Protein AF-A0A9E1USX1-F1 (afdb_monomer)

Foldseek 3Di:
DDDPPQVLVQWDWPQADPPQWDQDPVGIGGHADAWDLAQVTDRAGGWTWGPFWDAFDKDKDKDFAQAQAFAFWKFKKFAPDSQWIWTFIQGQHPRATWTWTWTGARSRIDTPDTGGDRARIKMWMWGHDPQKIKTWIDHPPDPDIDIDIDHCRRHPRDITTMTMGGHHHYD

Radius of gyration: 15.27 Å; Cα contacts (8 Å, |Δi|>4): 427; chains: 1; bounding box: 41×41×36 Å

Structure (mmCIF, N/CA/C/O backbone):
data_AF-A0A9E1USX1-F1
#
_entry.id   AF-A0A9E1USX1-F1
#
loop_
_atom_site.group_PDB
_atom_site.id
_atom_site.type_symbol
_atom_site.label_atom_id
_atom_site.label_alt_id
_atom_site.label_comp_id
_atom_site.label_asym_id
_atom_site.label_entity_id
_atom_site.label_seq_id
_atom_site.pdbx_PDB_ins_code
_atom_site.Cartn_x
_atom_site.Cartn_y
_atom_site.Cartn_z
_atom_site.occupancy
_atom_site.B_iso_or_equiv
_atom_site.auth_seq_id
_atom_site.auth_comp_id
_atom_site.auth_asym_id
_atom_site.auth_atom_id
_atom_site.pdbx_PDB_model_num
ATOM 1 N N . MET A 1 1 ? -23.697 -26.176 2.881 1.00 51.66 1 MET A N 1
ATOM 2 C CA . MET A 1 1 ? -22.829 -26.133 1.688 1.00 51.66 1 MET A CA 1
ATOM 3 C C . MET A 1 1 ? -23.429 -25.156 0.700 1.00 51.66 1 MET A C 1
ATOM 5 O O . MET A 1 1 ? -24.404 -25.513 0.061 1.00 51.66 1 MET A O 1
ATOM 9 N N . THR A 1 2 ? -22.860 -23.955 0.611 1.00 39.12 2 THR A N 1
ATOM 10 C CA . THR A 1 2 ? -22.987 -23.052 -0.543 1.00 39.12 2 THR A CA 1
ATOM 11 C C . THR A 1 2 ? -21.838 -22.045 -0.479 1.00 39.12 2 THR A C 1
ATOM 13 O O . THR A 1 2 ? -21.878 -21.111 0.311 1.00 39.12 2 THR A O 1
ATOM 16 N N . SER A 1 3 ? -20.845 -22.292 -1.339 1.00 42.38 3 SER A N 1
ATOM 17 C CA . SER A 1 3 ? -19.979 -21.312 -1.999 1.00 42.38 3 SER A CA 1
ATOM 18 C C . SER A 1 3 ? -18.966 -20.526 -1.153 1.00 42.38 3 SER A C 1
ATOM 20 O O . SER A 1 3 ? -19.143 -19.335 -0.913 1.00 42.38 3 SER A O 1
ATOM 22 N N . GLU A 1 4 ? -17.837 -21.163 -0.826 1.00 47.09 4 GLU A N 1
ATOM 23 C CA . GLU A 1 4 ? -16.580 -20.457 -0.548 1.00 47.09 4 GLU A CA 1
ATOM 24 C C . GLU A 1 4 ? -16.107 -1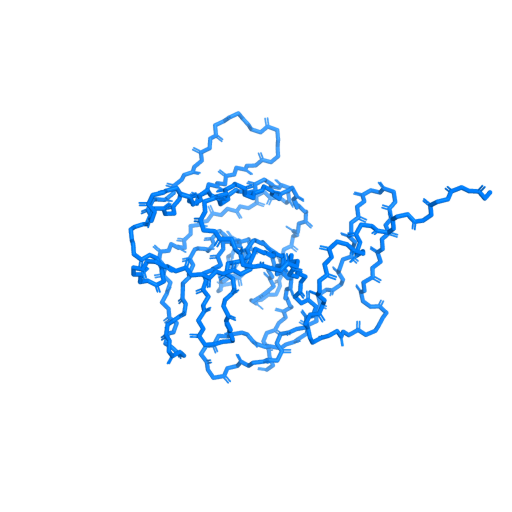9.730 -1.817 1.00 47.09 4 GLU A C 1
ATOM 26 O O . GLU A 1 4 ? -15.335 -20.255 -2.614 1.00 47.09 4 GLU A O 1
ATOM 31 N N . TYR A 1 5 ? -16.581 -18.505 -2.024 1.00 50.25 5 TYR A N 1
ATOM 32 C CA . TYR A 1 5 ? -15.742 -17.506 -2.673 1.00 50.25 5 TYR A CA 1
ATOM 33 C C . TYR A 1 5 ? -14.918 -16.878 -1.558 1.00 50.25 5 TYR A C 1
ATOM 35 O O . TYR A 1 5 ? -15.328 -15.893 -0.946 1.00 50.25 5 TYR A O 1
ATOM 43 N N . THR A 1 6 ? -13.790 -17.503 -1.227 1.00 76.12 6 THR A N 1
ATOM 44 C CA . THR A 1 6 ? -12.799 -16.883 -0.348 1.00 76.12 6 THR A CA 1
ATOM 45 C C . THR A 1 6 ? -12.405 -15.555 -0.993 1.00 76.12 6 THR A C 1
ATOM 47 O O . THR A 1 6 ? -12.032 -15.537 -2.164 1.00 76.12 6 THR A O 1
ATOM 50 N N . ARG A 1 7 ? -12.456 -14.436 -0.265 1.00 87.19 7 ARG A N 1
ATOM 51 C CA . ARG A 1 7 ? -12.014 -13.114 -0.752 1.00 87.19 7 ARG A CA 1
ATOM 52 C C . ARG A 1 7 ? -10.588 -13.175 -1.304 1.00 87.19 7 ARG A C 1
ATOM 54 O O . ARG A 1 7 ? -10.249 -12.454 -2.235 1.00 87.19 7 ARG A O 1
ATOM 61 N N . LEU A 1 8 ? -9.779 -14.081 -0.754 1.00 87.38 8 LEU A N 1
ATOM 62 C CA . LEU A 1 8 ? -8.423 -14.392 -1.205 1.00 87.38 8 LEU A CA 1
ATOM 63 C C . LEU A 1 8 ? -8.355 -14.926 -2.643 1.00 87.38 8 LEU A C 1
ATOM 65 O O . LEU A 1 8 ? -7.347 -14.709 -3.299 1.00 87.38 8 LEU A O 1
ATOM 69 N N . ALA A 1 9 ? -9.414 -15.548 -3.170 1.00 88.25 9 ALA A N 1
ATOM 70 C CA . ALA A 1 9 ? -9.457 -16.031 -4.552 1.00 88.25 9 ALA A CA 1
ATOM 71 C C . ALA A 1 9 ? -9.412 -14.893 -5.591 1.00 88.25 9 ALA A C 1
ATOM 73 O O . ALA A 1 9 ? -9.183 -15.146 -6.771 1.00 88.25 9 ALA A O 1
ATOM 74 N N . HIS A 1 10 ? -9.617 -13.642 -5.164 1.00 89.44 10 HIS A N 1
ATOM 75 C CA . HIS A 1 10 ? -9.460 -12.455 -6.005 1.00 89.44 10 HIS A CA 1
ATOM 76 C C . HIS A 1 10 ? -8.031 -11.901 -6.023 1.00 89.44 10 HIS A C 1
ATOM 78 O O . HIS A 1 10 ? -7.807 -10.864 -6.647 1.00 89.44 10 HIS A O 1
ATOM 84 N N . PHE A 1 11 ? -7.082 -12.550 -5.344 1.00 93.12 11 PHE A N 1
ATOM 85 C CA . PHE A 1 11 ? -5.703 -12.090 -5.245 1.00 93.12 11 PHE A CA 1
ATOM 86 C C . PHE A 1 11 ? -4.703 -13.167 -5.672 1.00 93.12 11 PHE A C 1
ATOM 88 O O . PHE A 1 11 ? -4.836 -14.343 -5.346 1.00 93.12 11 PHE A O 1
ATOM 95 N N . GLU A 1 12 ? -3.646 -12.731 -6.347 1.00 94.50 12 GLU A N 1
ATOM 96 C CA . GLU A 1 12 ? -2.377 -13.442 -6.427 1.00 94.50 12 GLU A CA 1
ATOM 97 C C . GLU A 1 12 ? -1.552 -13.091 -5.186 1.00 94.50 12 GLU A C 1
ATOM 99 O O . GLU A 1 12 ? -1.312 -11.913 -4.907 1.00 94.50 12 GLU A O 1
ATOM 104 N N . ILE A 1 13 ? -1.114 -14.099 -4.430 1.00 93.44 13 ILE A N 1
ATOM 105 C CA . ILE A 1 13 ? -0.322 -13.889 -3.213 1.00 93.44 13 ILE A CA 1
ATOM 106 C C . ILE A 1 13 ? 1.157 -14.058 -3.552 1.00 93.44 13 ILE A C 1
ATOM 108 O O . ILE A 1 13 ? 1.611 -15.145 -3.909 1.00 93.44 13 ILE A O 1
ATOM 112 N N . LEU A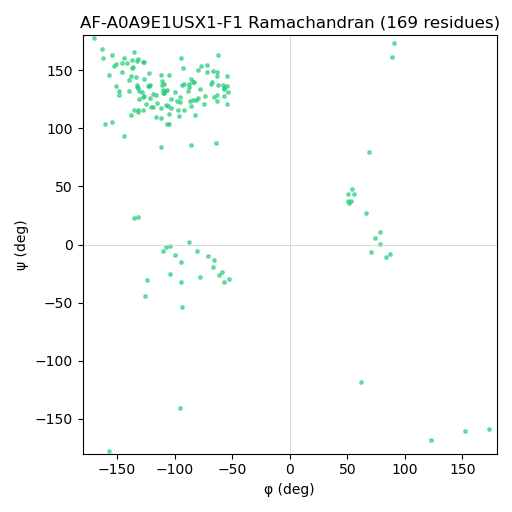 1 14 ? 1.927 -12.980 -3.425 1.00 92.44 14 LEU A N 1
ATOM 113 C CA . LEU A 1 14 ? 3.373 -13.008 -3.606 1.00 92.44 14 LEU A CA 1
ATOM 114 C C . LEU A 1 14 ? 4.075 -13.250 -2.264 1.00 92.44 14 LEU A C 1
ATOM 116 O O . LEU A 1 14 ? 3.723 -12.649 -1.246 1.00 92.44 14 LEU A O 1
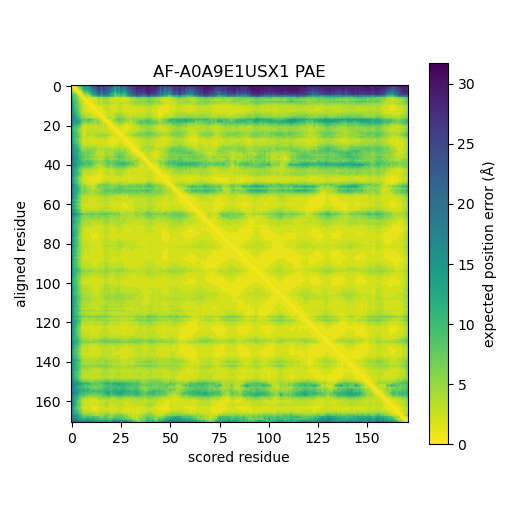ATOM 120 N N . ASN A 1 15 ? 5.105 -14.104 -2.288 1.00 90.31 15 ASN A N 1
ATOM 121 C CA . ASN A 1 15 ? 5.904 -14.487 -1.121 1.00 90.31 15 ASN A CA 1
ATOM 122 C C . ASN A 1 15 ? 5.045 -15.012 0.042 1.00 90.31 15 ASN A C 1
ATOM 124 O O . ASN A 1 15 ? 5.200 -14.570 1.181 1.00 90.31 15 ASN A O 1
ATOM 128 N N . GLU A 1 16 ? 4.118 -15.924 -0.244 1.00 89.12 16 GLU A N 1
ATOM 129 C CA . GLU A 1 16 ? 3.208 -16.460 0.767 1.00 89.12 16 GLU A CA 1
ATOM 130 C C . GLU A 1 16 ? 3.961 -17.095 1.950 1.00 89.12 16 GLU A C 1
ATOM 132 O O . GLU A 1 16 ? 4.915 -17.859 1.781 1.00 89.12 16 GLU A O 1
ATOM 137 N N . SER A 1 17 ? 3.509 -16.773 3.162 1.00 87.06 17 SER A N 1
ATOM 138 C CA . SER A 1 17 ? 3.894 -17.439 4.402 1.00 87.06 17 SER A CA 1
ATOM 139 C C . SER A 1 17 ? 2.685 -18.189 4.954 1.00 87.06 17 SER A C 1
ATOM 141 O O . SER A 1 17 ? 1.727 -17.585 5.441 1.00 87.06 17 SER A O 1
ATOM 143 N N . SER A 1 18 ? 2.727 -19.518 4.875 1.00 79.19 18 SER A N 1
ATOM 144 C CA . SER A 1 18 ? 1.616 -20.392 5.262 1.00 79.19 18 SER A CA 1
ATOM 145 C C . SER A 1 18 ? 1.192 -20.191 6.721 1.00 79.19 18 SER A C 1
ATOM 147 O O . SER A 1 18 ? 2.042 -20.136 7.608 1.00 79.19 18 SER A O 1
ATOM 149 N N . GLY A 1 19 ? -0.119 -20.157 6.979 1.00 78.81 19 GLY A N 1
ATOM 150 C CA . GLY A 1 19 ? -0.695 -20.041 8.330 1.00 78.81 19 GLY A CA 1
ATOM 151 C C . GLY A 1 19 ? -0.880 -18.605 8.838 1.00 78.81 19 GLY A C 1
ATOM 152 O O . GLY A 1 19 ? -1.542 -18.396 9.855 1.00 78.81 19 GLY A O 1
ATOM 153 N N . GLU A 1 20 ? -0.364 -17.616 8.107 1.00 85.19 20 GLU A N 1
ATOM 154 C CA . GLU A 1 20 ? -0.417 -16.197 8.482 1.00 85.19 20 GLU A CA 1
ATOM 155 C C . GLU A 1 20 ? -1.615 -15.457 7.855 1.00 85.19 20 GLU A C 1
ATOM 157 O O . GLU A 1 20 ? -1.967 -14.365 8.305 1.00 85.19 20 GLU A O 1
ATOM 162 N N . LEU A 1 21 ? -2.265 -16.058 6.848 1.00 89.50 21 LEU A N 1
ATOM 163 C CA . LEU A 1 21 ? -3.434 -15.530 6.136 1.00 89.50 21 LEU A CA 1
ATOM 164 C C . LEU A 1 21 ? -4.698 -16.307 6.485 1.00 89.50 21 LEU A C 1
ATOM 166 O O . LEU A 1 21 ? -4.727 -17.535 6.406 1.00 89.50 21 LEU A O 1
ATOM 170 N N . ARG A 1 22 ? -5.767 -15.589 6.833 1.00 90.06 22 ARG A N 1
ATOM 171 C CA . ARG A 1 22 ? -7.086 -16.176 7.087 1.00 90.06 22 ARG A CA 1
ATOM 172 C C . ARG A 1 22 ? -8.179 -15.297 6.506 1.00 90.06 22 ARG A C 1
ATOM 174 O O . ARG A 1 22 ? -8.202 -14.097 6.766 1.00 90.06 22 ARG A O 1
ATOM 181 N N . ASP A 1 23 ? -9.109 -15.902 5.782 1.00 90.00 23 ASP A N 1
ATOM 182 C CA . ASP A 1 23 ? -10.369 -15.253 5.433 1.00 90.00 23 ASP A CA 1
ATOM 183 C C . ASP A 1 23 ? -11.398 -15.518 6.537 1.00 90.00 23 ASP A C 1
ATOM 185 O O . ASP A 1 23 ? -11.530 -16.641 7.023 1.00 90.00 23 ASP A O 1
ATOM 189 N N . THR A 1 24 ? -12.076 -14.469 6.988 1.00 90.19 24 THR A N 1
ATOM 190 C CA . THR A 1 24 ? -13.043 -14.519 8.092 1.00 90.19 24 THR A CA 1
ATOM 191 C C . THR A 1 24 ? -14.287 -13.726 7.721 1.00 90.19 24 THR A C 1
ATOM 193 O O . THR A 1 24 ? -14.244 -12.898 6.815 1.00 90.19 24 THR A O 1
ATOM 196 N N . ASP A 1 25 ? -15.390 -13.876 8.450 1.00 86.88 25 ASP A N 1
ATOM 197 C CA . ASP A 1 25 ? -16.602 -13.087 8.178 1.00 86.88 25 ASP A CA 1
ATOM 198 C C . ASP A 1 25 ? -16.349 -11.569 8.238 1.00 86.88 25 ASP A C 1
ATOM 200 O O . ASP A 1 25 ? -16.924 -10.815 7.453 1.00 86.88 25 ASP A O 1
ATOM 204 N N . ALA A 1 26 ? -15.417 -11.133 9.093 1.00 86.50 26 ALA A N 1
ATOM 205 C CA . ALA A 1 26 ? -15.028 -9.734 9.266 1.00 86.50 26 ALA A CA 1
ATOM 206 C C . ALA A 1 26 ? -14.037 -9.211 8.203 1.00 86.50 26 ALA A C 1
ATOM 208 O O . ALA A 1 26 ? -13.723 -8.022 8.202 1.00 86.50 26 ALA A O 1
ATOM 209 N N . GLY A 1 27 ? -13.534 -10.074 7.315 1.00 91.31 27 GLY A N 1
ATOM 210 C CA . GLY A 1 27 ? -12.546 -9.739 6.288 1.00 91.31 27 GLY A CA 1
ATOM 211 C C . GLY A 1 27 ? -11.278 -10.590 6.367 1.00 91.31 27 GLY A C 1
ATOM 212 O O . GLY A 1 27 ? -11.221 -11.600 7.074 1.00 91.31 27 GLY A O 1
ATOM 213 N N . ILE A 1 28 ? -10.251 -10.170 5.627 1.00 92.75 28 ILE A N 1
ATOM 214 C CA . ILE A 1 28 ? -8.958 -10.859 5.569 1.00 92.75 28 ILE A CA 1
ATOM 215 C C . ILE A 1 28 ? -8.120 -10.457 6.787 1.00 92.75 28 ILE A C 1
ATOM 217 O O . ILE A 1 28 ? -7.864 -9.276 7.021 1.00 92.75 28 ILE A O 1
ATOM 221 N N . VAL A 1 29 ? -7.667 -11.447 7.553 1.00 92.25 29 VAL A N 1
ATOM 222 C CA . VAL A 1 29 ? -6.738 -11.268 8.669 1.00 92.25 29 VAL A CA 1
ATOM 223 C C . VAL A 1 29 ? -5.362 -11.760 8.248 1.00 92.25 29 VAL A C 1
ATOM 225 O O . VAL A 1 29 ? -5.183 -12.945 7.968 1.00 92.25 29 VAL A O 1
ATOM 228 N N . ILE A 1 30 ? -4.395 -10.846 8.257 1.00 91.75 30 ILE A N 1
ATOM 229 C CA . ILE A 1 30 ? -2.992 -11.112 7.936 1.00 91.75 30 ILE A CA 1
ATOM 230 C C . ILE A 1 30 ? -2.172 -10.859 9.195 1.00 91.75 30 ILE A C 1
ATOM 232 O O . ILE A 1 30 ? -2.219 -9.767 9.765 1.00 91.75 30 ILE A O 1
ATOM 236 N N . ARG A 1 31 ? -1.440 -11.870 9.658 1.00 90.31 31 ARG A N 1
ATOM 237 C CA . ARG A 1 31 ? -0.434 -11.695 10.705 1.00 90.31 31 ARG A CA 1
ATOM 238 C C . ARG A 1 31 ? 0.823 -11.088 10.071 1.00 90.31 31 ARG A C 1
ATOM 240 O O . ARG A 1 31 ? 1.239 -11.488 8.986 1.00 90.31 31 ARG A O 1
ATOM 247 N N . THR A 1 32 ? 1.376 -10.063 10.716 1.00 87.44 32 THR A N 1
ATOM 248 C CA . THR A 1 32 ? 2.604 -9.410 10.257 1.00 87.44 32 THR A CA 1
ATOM 249 C C . THR A 1 32 ? 3.790 -10.360 10.412 1.00 87.44 32 THR A C 1
ATOM 251 O O . THR A 1 32 ? 3.929 -11.034 11.432 1.00 87.44 32 THR A O 1
ATOM 254 N N . SER A 1 33 ? 4.670 -10.382 9.415 1.00 87.00 33 SER A N 1
ATOM 255 C CA . SER A 1 33 ? 5.910 -11.159 9.426 1.00 87.00 33 SER A CA 1
ATOM 256 C C . SER A 1 33 ? 7.101 -10.264 9.097 1.00 87.00 33 SER A C 1
ATOM 258 O O . SER A 1 33 ? 6.931 -9.227 8.451 1.00 87.00 33 SER A O 1
ATOM 260 N N . GLY A 1 34 ? 8.298 -10.683 9.511 1.00 88.31 34 GLY A N 1
ATOM 261 C CA . GLY A 1 34 ? 9.540 -10.003 9.144 1.00 88.31 34 GLY A CA 1
ATOM 262 C C . GLY A 1 34 ? 9.812 -10.008 7.636 1.00 88.31 34 GLY A C 1
ATOM 263 O O . GLY A 1 34 ? 9.207 -10.786 6.884 1.00 88.31 34 GLY A O 1
ATOM 264 N N . GLY A 1 35 ? 10.706 -9.124 7.206 1.00 87.12 35 GLY A N 1
ATOM 265 C CA . GLY A 1 35 ? 11.177 -9.022 5.830 1.00 87.12 35 GLY A CA 1
ATOM 266 C C . GLY A 1 35 ? 11.617 -7.605 5.475 1.00 87.12 35 GLY A C 1
ATOM 267 O O . GLY A 1 35 ? 11.914 -6.786 6.336 1.00 87.12 35 GLY A O 1
ATOM 268 N N . SER A 1 36 ? 11.672 -7.300 4.182 1.00 85.25 36 SER A N 1
ATOM 269 C CA . SER A 1 36 ? 11.827 -5.931 3.692 1.00 85.25 36 SER A CA 1
ATOM 270 C C . SER A 1 36 ? 11.295 -5.806 2.264 1.00 85.25 36 SER A C 1
ATOM 272 O O . SER A 1 36 ? 11.397 -6.753 1.478 1.00 85.25 36 SER A O 1
ATOM 274 N N . MET A 1 37 ? 10.727 -4.642 1.938 1.00 84.50 37 MET A N 1
ATOM 275 C CA . MET A 1 37 ? 10.466 -4.199 0.555 1.00 84.50 37 MET A CA 1
ATOM 276 C C . MET A 1 37 ? 11.357 -3.036 0.121 1.00 84.50 37 MET A C 1
ATOM 278 O O . MET A 1 37 ? 11.237 -2.573 -1.000 1.00 84.50 37 MET A O 1
ATOM 282 N N . TRP A 1 38 ? 12.162 -2.490 1.030 1.00 85.31 38 TRP A N 1
ATOM 283 C CA . TRP A 1 38 ? 12.776 -1.18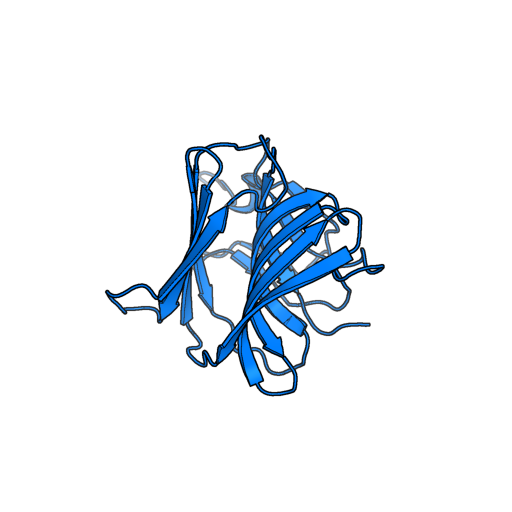2 0.844 1.00 85.31 38 TRP A CA 1
ATOM 284 C C . TRP A 1 38 ? 14.180 -1.317 0.261 1.00 85.31 38 TRP A C 1
ATOM 286 O O . TRP A 1 38 ? 15.056 -1.947 0.873 1.00 85.31 38 TRP A O 1
ATOM 296 N N . GLY A 1 39 ? 14.422 -0.690 -0.890 1.00 87.38 39 GLY A N 1
ATOM 297 C CA . GLY A 1 39 ? 15.721 -0.708 -1.552 1.00 87.38 39 GLY A CA 1
ATOM 298 C C . GLY A 1 39 ? 16.132 -2.129 -1.935 1.00 87.38 39 GLY A C 1
ATOM 299 O O . GLY A 1 39 ? 15.470 -2.837 -2.679 1.00 87.38 39 GLY A O 1
ATOM 300 N N . LYS A 1 40 ? 17.247 -2.614 -1.378 1.00 84.56 40 LYS A N 1
ATOM 301 C CA . LYS A 1 40 ? 17.740 -3.969 -1.695 1.00 84.56 40 LYS A CA 1
ATOM 302 C C . LYS A 1 40 ? 16.880 -5.103 -1.111 1.00 84.56 40 LYS A C 1
ATOM 304 O O . LYS A 1 40 ? 17.137 -6.266 -1.426 1.00 84.56 40 LYS A O 1
ATOM 309 N N . GLY A 1 41 ? 15.920 -4.803 -0.234 1.00 82.50 41 GLY A N 1
ATOM 310 C CA . GLY A 1 41 ? 15.066 -5.796 0.415 1.00 82.50 41 GLY A CA 1
ATOM 311 C C . GLY A 1 41 ? 13.925 -6.273 -0.484 1.00 82.50 41 GLY A C 1
ATOM 312 O O . GLY A 1 41 ? 13.150 -5.463 -0.971 1.00 82.50 41 GLY A O 1
ATOM 313 N N . LYS A 1 42 ? 13.797 -7.593 -0.679 1.00 85.06 42 LYS A N 1
ATOM 314 C CA . LYS A 1 42 ? 12.772 -8.210 -1.555 1.00 85.06 42 LYS A CA 1
ATOM 315 C C . LYS A 1 42 ? 12.025 -9.366 -0.881 1.00 85.06 42 LYS A C 1
ATOM 317 O O . LYS A 1 42 ? 11.543 -10.284 -1.542 1.00 85.06 42 LYS A O 1
ATOM 322 N N . THR A 1 43 ? 11.997 -9.368 0.449 1.00 88.62 43 THR A N 1
ATOM 323 C CA . THR A 1 43 ? 11.585 -10.516 1.272 1.00 88.62 43 THR A CA 1
ATOM 324 C C . THR A 1 43 ? 10.227 -10.346 1.942 1.00 88.62 43 THR A C 1
ATOM 326 O O . THR A 1 43 ? 9.770 -11.291 2.586 1.00 88.62 43 THR A O 1
ATOM 329 N N . CYS A 1 44 ? 9.564 -9.193 1.779 1.00 89.81 44 CYS A N 1
ATOM 330 C CA . CYS A 1 44 ? 8.219 -8.977 2.312 1.00 89.81 44 CYS A CA 1
ATOM 331 C C . CYS A 1 44 ? 7.264 -10.081 1.861 1.00 89.81 44 CYS A C 1
ATOM 333 O O . CYS A 1 44 ? 7.229 -10.462 0.687 1.00 89.81 44 CYS A O 1
ATOM 335 N N . LYS A 1 45 ? 6.537 -10.617 2.836 1.00 90.94 45 LYS A N 1
ATOM 336 C CA . LYS A 1 45 ? 5.621 -11.736 2.665 1.00 90.94 45 LYS A CA 1
ATOM 337 C C . LYS A 1 45 ? 4.209 -11.243 2.433 1.00 90.94 45 LYS A C 1
ATOM 339 O O . LYS A 1 45 ? 3.859 -10.140 2.844 1.00 90.94 45 LYS A O 1
ATOM 344 N N . ASN A 1 46 ? 3.389 -12.123 1.871 1.00 91.50 46 ASN A N 1
ATOM 345 C CA . ASN A 1 46 ? 1.943 -11.952 1.827 1.00 91.50 46 ASN A CA 1
ATOM 346 C C . ASN A 1 46 ? 1.500 -10.633 1.170 1.00 91.50 46 ASN A C 1
ATOM 348 O O . ASN A 1 46 ? 0.603 -9.957 1.674 1.00 91.50 46 ASN A O 1
ATOM 352 N N . LEU A 1 47 ? 2.115 -10.258 0.044 1.00 94.06 47 LEU A N 1
ATOM 353 C CA . LEU A 1 47 ? 1.547 -9.203 -0.796 1.00 94.06 47 LEU A CA 1
ATOM 354 C C . LEU A 1 47 ? 0.350 -9.792 -1.540 1.00 94.06 47 LEU A C 1
ATOM 356 O O . LEU A 1 47 ? 0.510 -10.749 -2.295 1.00 94.06 47 LEU A O 1
ATOM 360 N N . LEU A 1 48 ? -0.833 -9.216 -1.344 1.00 95.44 48 LEU A N 1
ATOM 361 C CA . LEU A 1 48 ? -2.050 -9.624 -2.044 1.00 95.44 48 LEU A CA 1
ATOM 362 C C . LEU A 1 48 ? -2.240 -8.692 -3.235 1.00 95.44 48 LEU A C 1
ATOM 364 O O . LEU A 1 48 ? -2.539 -7.515 -3.045 1.00 95.44 48 LEU A O 1
ATOM 368 N N . LEU A 1 49 ? -2.071 -9.198 -4.451 1.00 95.88 49 LEU A N 1
ATOM 369 C CA . LEU A 1 49 ? -2.143 -8.411 -5.682 1.00 95.88 49 LEU A CA 1
ATOM 370 C C . LEU A 1 49 ? -3.379 -8.798 -6.487 1.00 95.88 49 LEU A C 1
ATOM 372 O O . LEU A 1 49 ? -3.686 -9.976 -6.623 1.00 95.88 49 LEU A O 1
ATOM 376 N N . THR A 1 50 ? -4.101 -7.828 -7.036 1.00 93.31 50 THR A N 1
ATOM 377 C CA . THR A 1 50 ? -5.190 -8.111 -7.973 1.00 93.31 50 THR A CA 1
ATOM 378 C C . THR A 1 50 ? -4.635 -8.790 -9.226 1.00 93.31 50 THR A C 1
ATOM 380 O O . THR A 1 50 ? -3.543 -8.420 -9.676 1.00 93.31 50 THR A O 1
ATOM 383 N N . PRO A 1 51 ? -5.372 -9.729 -9.842 1.00 85.94 51 PRO A N 1
ATOM 384 C CA . PRO A 1 51 ? -4.969 -10.297 -11.116 1.00 85.94 51 PRO A CA 1
ATOM 385 C C . PRO A 1 51 ? -5.023 -9.213 -12.197 1.00 85.94 51 PRO A C 1
ATOM 387 O O . PRO A 1 51 ? -6.050 -8.564 -12.398 1.00 85.94 51 PRO A O 1
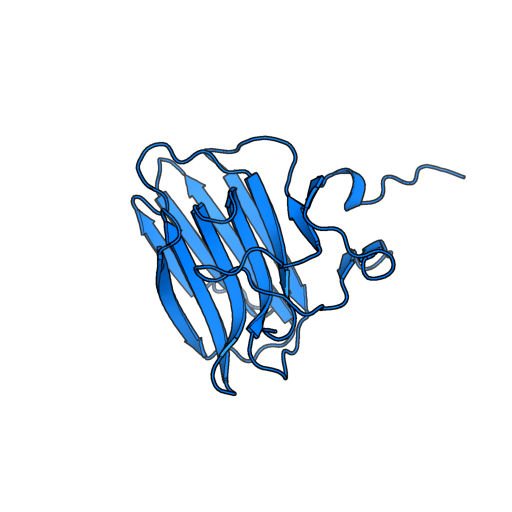ATOM 390 N N . GLY A 1 52 ? -3.914 -9.041 -12.911 1.00 88.06 52 GLY A N 1
ATOM 391 C CA . GLY A 1 52 ? -3.833 -8.149 -14.063 1.00 88.06 52 GLY A CA 1
ATOM 392 C C . GLY A 1 52 ? -3.458 -6.698 -13.759 1.00 88.06 52 GLY A C 1
ATOM 393 O O . GLY A 1 52 ? -3.526 -6.199 -12.636 1.00 88.06 52 GLY A O 1
ATOM 394 N N . VAL A 1 53 ? -3.018 -6.037 -14.823 1.00 89.25 53 VAL A N 1
ATOM 395 C CA . VAL A 1 53 ? -2.550 -4.655 -14.819 1.00 89.25 53 VAL A CA 1
ATOM 396 C C . VAL A 1 53 ? -3.733 -3.689 -14.910 1.00 89.25 53 VAL A C 1
ATOM 398 O O . VAL A 1 53 ? -4.668 -3.912 -15.678 1.00 89.25 53 VAL A O 1
ATOM 401 N N . VAL A 1 54 ? -3.663 -2.593 -14.158 1.00 86.62 54 VAL A N 1
ATOM 402 C CA . VAL A 1 54 ? -4.623 -1.486 -14.155 1.00 86.62 54 VAL A CA 1
ATOM 403 C C . VAL A 1 54 ? -3.929 -0.164 -14.492 1.00 86.62 54 VAL A C 1
ATOM 405 O O . VAL A 1 54 ? -2.762 0.039 -14.154 1.00 86.62 54 VAL A O 1
ATOM 408 N N . THR A 1 55 ? -4.657 0.739 -15.152 1.00 84.38 55 THR A N 1
ATOM 409 C CA . THR A 1 55 ? -4.150 2.055 -15.589 1.00 84.38 55 THR A CA 1
ATOM 410 C C . THR A 1 55 ? -5.018 3.210 -15.094 1.00 84.38 55 THR A C 1
ATOM 412 O O . THR A 1 55 ? -4.478 4.160 -14.542 1.00 84.38 55 THR A O 1
ATOM 415 N N . ASP A 1 56 ? -6.345 3.092 -15.187 1.00 90.50 56 ASP A N 1
ATOM 416 C CA . ASP A 1 56 ? -7.312 4.008 -14.570 1.00 90.50 56 ASP A CA 1
ATOM 417 C C . ASP A 1 56 ? -8.205 3.225 -13.599 1.00 90.50 56 ASP A C 1
ATOM 419 O O . ASP A 1 56 ? -8.921 2.303 -13.997 1.00 90.50 56 ASP A O 1
ATOM 423 N N . PHE A 1 57 ? -8.162 3.568 -12.313 1.00 93.00 57 PHE A N 1
ATOM 424 C CA . PHE A 1 57 ? -8.896 2.843 -11.275 1.00 93.00 57 PHE A CA 1
ATOM 425 C C . PHE A 1 57 ? -9.010 3.652 -9.982 1.00 93.00 57 PHE A C 1
ATOM 427 O O . PHE A 1 57 ? -8.314 4.644 -9.760 1.00 93.00 57 PHE A O 1
ATOM 434 N N . ARG A 1 58 ? -9.863 3.164 -9.081 1.00 95.81 58 ARG A N 1
ATOM 435 C CA . ARG A 1 58 ? -9.861 3.539 -7.668 1.00 95.81 58 ARG A CA 1
ATOM 436 C C . ARG A 1 58 ? -9.813 2.275 -6.822 1.00 95.81 58 ARG A C 1
ATOM 438 O O . ARG A 1 58 ? -10.656 1.399 -6.987 1.00 95.81 58 ARG A O 1
ATOM 445 N N . ALA A 1 59 ? -8.851 2.212 -5.912 1.00 95.81 59 ALA A N 1
ATOM 446 C CA . ALA A 1 59 ? -8.780 1.212 -4.857 1.00 95.81 59 ALA A CA 1
ATOM 447 C C . ALA A 1 59 ? -9.074 1.882 -3.514 1.00 95.81 59 ALA A C 1
ATOM 449 O O . ALA A 1 59 ? -8.590 2.983 -3.255 1.00 95.81 59 ALA A O 1
ATOM 450 N N . GLU A 1 60 ? -9.850 1.215 -2.666 1.00 97.75 60 GLU A N 1
ATOM 451 C CA . GLU A 1 60 ? 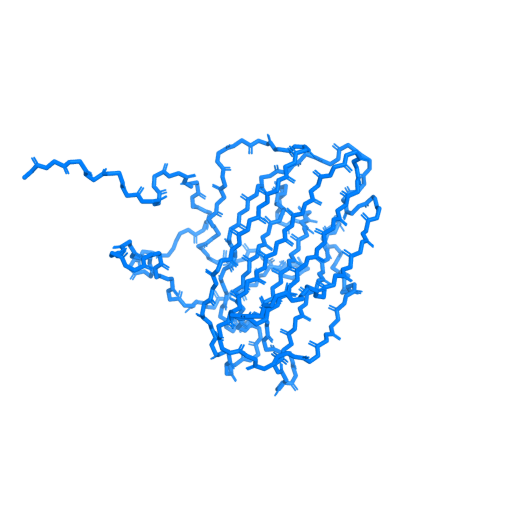-10.161 1.669 -1.313 1.00 97.75 60 GLU A CA 1
ATOM 452 C C . GLU A 1 60 ? -9.960 0.511 -0.334 1.00 97.75 60 GLU A C 1
ATOM 454 O O . GLU A 1 60 ? -10.352 -0.623 -0.610 1.00 97.75 60 GLU A O 1
ATOM 459 N N . LEU A 1 61 ? -9.323 0.796 0.799 1.00 97.75 61 LEU A N 1
ATOM 460 C CA . LEU A 1 61 ? -8.988 -0.177 1.828 1.00 97.75 61 LEU A CA 1
ATOM 461 C C . LEU A 1 61 ? -9.409 0.364 3.190 1.00 97.75 61 LEU A C 1
ATOM 463 O O . LEU A 1 61 ? -8.839 1.334 3.683 1.00 97.75 61 LEU A O 1
ATOM 467 N N . SER A 1 62 ? -10.365 -0.314 3.819 1.00 97.81 62 SER A N 1
ATOM 468 C CA . SER A 1 62 ? -10.607 -0.176 5.254 1.00 97.81 62 SER A CA 1
ATOM 469 C C . SER A 1 62 ? -9.687 -1.138 5.994 1.00 97.81 62 SER A C 1
ATOM 471 O O . SER A 1 62 ? -9.707 -2.341 5.731 1.00 97.81 62 SER A O 1
ATOM 473 N N . ALA A 1 63 ? -8.872 -0.618 6.905 1.00 96.38 63 ALA A N 1
ATOM 474 C CA . ALA A 1 63 ? -7.893 -1.407 7.638 1.00 96.38 63 ALA A CA 1
ATOM 475 C C . ALA A 1 63 ? -7.943 -1.101 9.134 1.00 96.38 63 ALA A C 1
ATOM 477 O O . ALA A 1 63 ? -8.381 -0.037 9.576 1.00 96.38 63 ALA A O 1
ATOM 478 N N . ARG A 1 64 ? -7.450 -2.057 9.920 1.00 95.06 64 ARG A N 1
ATOM 479 C CA . ARG A 1 64 ? -7.223 -1.891 11.351 1.00 95.06 64 ARG A CA 1
ATOM 480 C C . ARG A 1 64 ? -5.831 -2.390 11.691 1.00 95.06 64 ARG A C 1
ATOM 482 O O . ARG A 1 64 ? -5.567 -3.586 11.596 1.00 95.06 64 ARG A O 1
ATOM 489 N N . LEU A 1 65 ? -4.959 -1.480 12.105 1.00 90.00 65 LEU A N 1
ATOM 490 C CA . LEU A 1 65 ? -3.618 -1.799 12.580 1.00 90.00 65 LEU A CA 1
ATOM 491 C C . LEU A 1 65 ? -3.209 -0.786 13.647 1.00 90.00 65 LEU A C 1
ATOM 493 O O . LEU A 1 65 ? -3.313 0.421 13.459 1.00 90.00 65 LEU A O 1
ATOM 497 N N . LEU A 1 66 ? -2.691 -1.299 14.758 1.00 85.00 66 LEU A N 1
ATOM 498 C CA . LEU A 1 66 ? -1.989 -0.514 15.767 1.00 85.00 66 LEU A CA 1
ATOM 499 C C . LEU A 1 66 ? -0.524 -0.941 15.737 1.00 85.00 66 LEU A C 1
ATOM 501 O O . LEU A 1 66 ? -0.158 -1.830 16.510 1.00 85.00 66 LEU A O 1
ATOM 505 N N . PRO A 1 67 ? 0.294 -0.378 14.830 1.00 87.25 67 PRO A N 1
ATOM 506 C CA . PRO A 1 67 ? 1.685 -0.773 14.734 1.00 87.25 67 PRO A CA 1
ATOM 507 C C . PRO A 1 67 ? 2.416 -0.322 16.005 1.00 87.25 67 PRO A C 1
ATOM 509 O O . PRO A 1 67 ? 2.136 0.746 16.565 1.00 87.25 67 PRO A O 1
ATOM 512 N N . ARG A 1 68 ? 3.310 -1.176 16.496 1.00 90.69 68 ARG A N 1
ATOM 513 C CA . ARG A 1 68 ? 4.088 -1.014 17.734 1.00 90.69 68 ARG A CA 1
ATOM 514 C C . ARG A 1 68 ? 5.586 -1.112 17.482 1.00 90.69 68 ARG A C 1
ATOM 516 O O . ARG A 1 68 ? 6.345 -0.454 18.185 1.00 90.69 68 ARG A O 1
ATOM 523 N N . ASN A 1 69 ? 5.996 -1.894 16.488 1.00 92.06 69 ASN A N 1
ATOM 524 C CA . ASN A 1 69 ? 7.396 -2.049 16.102 1.00 92.06 69 ASN A CA 1
ATOM 525 C C . ASN A 1 69 ? 7.675 -1.281 14.809 1.00 92.06 69 ASN A C 1
ATOM 527 O O . ASN A 1 69 ? 6.803 -1.205 13.949 1.00 92.06 69 ASN A O 1
ATOM 531 N N . ASN A 1 70 ? 8.878 -0.718 14.655 1.00 92.44 70 ASN A N 1
ATOM 532 C CA . ASN A 1 70 ? 9.263 -0.036 13.413 1.00 92.44 70 ASN A CA 1
ATOM 533 C C . ASN A 1 70 ? 9.071 -0.950 12.191 1.00 92.44 70 ASN A C 1
ATOM 535 O O . ASN A 1 70 ? 9.311 -2.152 12.286 1.00 92.44 70 ASN A O 1
ATOM 539 N N . ALA A 1 71 ? 8.681 -0.348 11.064 1.00 91.19 71 ALA A N 1
ATOM 540 C CA . ALA A 1 71 ? 8.337 -0.997 9.793 1.00 91.19 71 ALA A CA 1
ATOM 541 C C . ALA A 1 71 ? 7.025 -1.803 9.780 1.00 91.19 71 ALA A C 1
ATOM 543 O O . ALA A 1 71 ? 6.598 -2.230 8.700 1.00 91.19 71 ALA A O 1
ATOM 544 N N . GLU A 1 72 ? 6.347 -1.972 10.927 1.00 94.12 72 GLU A N 1
ATOM 545 C CA . GLU A 1 72 ? 5.008 -2.561 10.937 1.00 94.12 72 GLU A CA 1
ATOM 546 C C . GLU A 1 72 ? 4.048 -1.665 10.167 1.00 94.12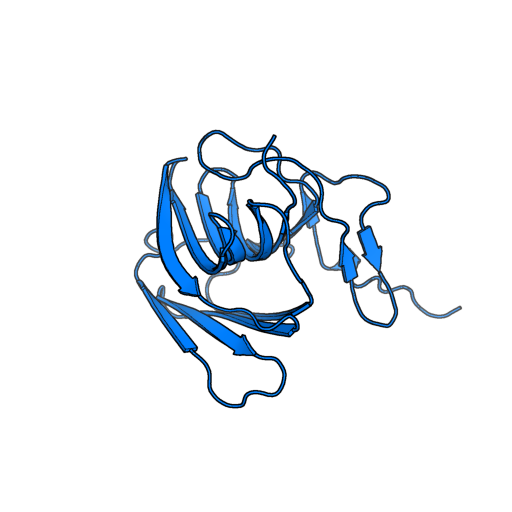 72 GLU A C 1
ATOM 548 O O . GLU A 1 72 ? 3.896 -0.483 10.495 1.00 94.12 72 GLU A O 1
ATOM 553 N N . GLN A 1 73 ? 3.391 -2.236 9.159 1.00 95.62 73 GLN A N 1
ATOM 554 C CA . GLN A 1 73 ? 2.559 -1.473 8.242 1.00 95.62 73 GLN A CA 1
ATOM 555 C C . GLN A 1 73 ? 1.402 -2.269 7.649 1.00 95.62 73 GLN A C 1
ATOM 557 O O . GLN A 1 73 ? 1.453 -3.494 7.522 1.00 95.62 73 GLN A O 1
ATOM 562 N N . VAL A 1 74 ? 0.371 -1.527 7.249 1.00 96.44 74 VAL A N 1
ATOM 563 C CA . VAL A 1 74 ? -0.722 -1.991 6.392 1.00 96.44 74 VAL A CA 1
ATOM 564 C C . VAL A 1 74 ? -1.071 -0.899 5.394 1.00 96.44 74 VAL A C 1
ATOM 566 O O . VAL A 1 74 ? -1.105 0.281 5.749 1.00 96.44 74 VAL A O 1
ATOM 569 N N . GLY A 1 75 ? -1.380 -1.271 4.158 1.00 97.62 75 GLY A N 1
ATOM 570 C CA . GLY A 1 75 ? -1.977 -0.324 3.234 1.00 97.62 75 GLY A CA 1
ATOM 571 C C . GLY A 1 75 ? -2.123 -0.824 1.813 1.00 97.62 75 GLY A C 1
ATOM 572 O O . GLY A 1 75 ? -2.145 -2.027 1.557 1.00 97.62 75 GLY A O 1
ATOM 573 N N . ILE A 1 76 ? -2.244 0.135 0.903 1.00 98.25 76 ILE A N 1
ATOM 574 C CA . ILE A 1 76 ? -2.392 -0.097 -0.530 1.00 98.25 76 ILE A CA 1
ATOM 575 C C . ILE A 1 76 ? -1.009 -0.046 -1.175 1.00 98.25 76 ILE A C 1
ATOM 577 O O . ILE A 1 76 ? -0.209 0.848 -0.884 1.00 98.25 76 ILE A O 1
ATOM 581 N N . ILE A 1 77 ? -0.752 -0.978 -2.089 1.00 97.56 77 ILE A N 1
ATOM 582 C CA . ILE A 1 77 ? 0.421 -0.963 -2.959 1.00 97.56 77 ILE A CA 1
ATOM 583 C C . ILE A 1 77 ? -0.009 -0.970 -4.427 1.00 97.56 77 ILE A C 1
ATOM 585 O O . ILE A 1 77 ? -0.915 -1.698 -4.824 1.00 97.56 77 ILE A O 1
ATOM 589 N N . LEU A 1 78 ? 0.647 -0.137 -5.226 1.00 96.56 78 LEU A N 1
ATOM 590 C CA . LEU A 1 78 ? 0.597 -0.141 -6.680 1.00 96.56 78 LEU A CA 1
ATOM 591 C C . LEU A 1 78 ? 1.906 -0.753 -7.164 1.00 96.56 78 LEU A C 1
ATOM 593 O O . LEU A 1 78 ? 2.959 -0.123 -7.068 1.00 96.56 78 LEU A O 1
ATOM 597 N N . TYR A 1 79 ? 1.847 -2.005 -7.601 1.00 95.94 79 TYR A N 1
ATOM 598 C CA . TYR A 1 79 ? 3.005 -2.880 -7.723 1.00 95.94 79 TYR A CA 1
ATOM 599 C C . TYR A 1 79 ? 3.230 -3.320 -9.169 1.00 95.94 79 TYR A C 1
ATOM 601 O O . TYR A 1 79 ? 2.398 -4.021 -9.751 1.00 95.94 79 TYR A O 1
ATOM 609 N N . ARG A 1 80 ? 4.380 -2.953 -9.738 1.00 94.19 80 ARG A N 1
ATOM 610 C CA . ARG A 1 80 ? 4.871 -3.522 -11.000 1.00 94.19 80 ARG A CA 1
ATOM 611 C C . ARG A 1 80 ? 5.809 -4.687 -10.700 1.00 94.19 80 ARG A C 1
ATOM 613 O O . ARG A 1 80 ? 5.548 -5.812 -11.124 1.00 94.19 80 ARG A O 1
ATOM 620 N N . ASP A 1 81 ? 6.823 -4.428 -9.882 1.00 92.81 81 ASP A N 1
ATOM 621 C CA . ASP A 1 81 ? 7.774 -5.415 -9.374 1.00 92.81 81 ASP A CA 1
ATOM 622 C C . ASP A 1 81 ? 8.427 -4.925 -8.065 1.00 92.81 81 ASP A C 1
ATOM 624 O O . ASP A 1 81 ? 8.072 -3.873 -7.532 1.00 92.81 81 ASP A O 1
ATOM 628 N N . ALA A 1 82 ? 9.359 -5.712 -7.519 1.00 92.81 82 ALA A N 1
ATOM 629 C CA . ALA A 1 82 ? 9.990 -5.441 -6.227 1.00 92.81 82 ALA A CA 1
ATOM 630 C C . ALA A 1 82 ? 10.880 -4.187 -6.212 1.00 92.81 82 ALA A C 1
ATOM 632 O O . ALA A 1 82 ? 11.139 -3.673 -5.134 1.00 92.81 82 ALA A O 1
ATOM 633 N N . ASP A 1 83 ? 11.316 -3.700 -7.374 1.00 93.81 83 ASP A N 1
ATOM 634 C CA . ASP A 1 83 ? 12.137 -2.495 -7.518 1.00 93.81 83 ASP A CA 1
ATOM 635 C C . ASP A 1 83 ? 11.308 -1.298 -8.030 1.00 93.81 83 ASP A C 1
ATOM 637 O O . ASP A 1 83 ? 11.849 -0.210 -8.232 1.00 93.81 83 ASP A O 1
ATOM 641 N N . ASN A 1 84 ? 10.006 -1.496 -8.288 1.00 94.44 84 ASN A N 1
ATOM 642 C CA . ASN A 1 84 ? 9.128 -0.518 -8.923 1.00 94.44 84 ASN A CA 1
ATOM 643 C C . ASN A 1 84 ? 7.705 -0.559 -8.348 1.00 94.44 84 ASN A C 1
ATOM 645 O O . ASN A 1 84 ? 6.840 -1.302 -8.831 1.00 94.44 84 ASN A O 1
ATOM 649 N N . TYR A 1 85 ? 7.433 0.280 -7.352 1.00 95.94 85 TYR A N 1
ATOM 650 C CA . TYR A 1 85 ? 6.119 0.344 -6.713 1.00 95.94 85 TYR A CA 1
ATOM 651 C C . TYR A 1 85 ? 5.832 1.706 -6.073 1.00 95.94 85 TYR A C 1
ATOM 653 O O . TYR A 1 85 ? 6.734 2.496 -5.805 1.00 95.94 85 TYR A O 1
ATOM 661 N N . VAL A 1 86 ? 4.556 1.967 -5.784 1.00 96.94 86 VAL A N 1
ATOM 662 C CA . VAL A 1 86 ? 4.118 3.034 -4.869 1.00 96.94 86 VAL A CA 1
ATOM 663 C C . VAL A 1 86 ? 3.321 2.414 -3.742 1.00 96.94 86 VAL A C 1
ATOM 665 O O . VAL A 1 86 ? 2.480 1.554 -3.986 1.00 96.94 86 VAL A O 1
ATOM 668 N N . LYS A 1 87 ? 3.558 2.858 -2.510 1.00 97.69 87 LYS A N 1
ATOM 669 C CA . LYS A 1 87 ? 2.801 2.422 -1.337 1.00 97.69 87 LYS A CA 1
ATOM 670 C C . LYS A 1 87 ? 2.171 3.614 -0.625 1.00 97.69 87 LYS A C 1
ATOM 672 O O . LYS A 1 87 ? 2.835 4.628 -0.420 1.00 97.69 87 LYS A O 1
ATOM 677 N N . LEU A 1 88 ? 0.909 3.462 -0.232 1.00 98.56 88 LEU A N 1
ATOM 678 C CA . LEU A 1 88 ? 0.215 4.320 0.725 1.00 98.56 88 LEU A CA 1
ATOM 679 C C . LEU A 1 88 ? -0.129 3.456 1.932 1.00 98.56 88 LEU A C 1
ATOM 681 O O . LEU A 1 88 ? -0.975 2.566 1.832 1.00 98.56 88 LEU A O 1
ATOM 685 N N . VAL A 1 89 ? 0.540 3.695 3.053 1.00 97.94 89 VAL A N 1
ATOM 686 C CA . VAL A 1 89 ? 0.476 2.805 4.213 1.00 97.94 89 VAL A CA 1
ATOM 687 C C . VAL A 1 89 ? 0.351 3.565 5.517 1.00 97.94 89 VAL A C 1
ATOM 689 O O . VAL A 1 89 ? 0.853 4.673 5.679 1.00 97.94 89 VAL A O 1
ATOM 692 N N . ARG A 1 90 ? -0.274 2.906 6.483 1.00 97.00 90 ARG A N 1
ATOM 693 C CA . ARG A 1 90 ? -0.126 3.205 7.898 1.00 97.00 90 ARG A CA 1
ATOM 694 C C . ARG A 1 90 ? 1.098 2.454 8.403 1.00 97.00 90 ARG A C 1
ATOM 696 O O . ARG A 1 90 ? 1.092 1.233 8.329 1.00 97.00 90 ARG A O 1
ATOM 703 N N . GLU A 1 91 ? 2.109 3.153 8.913 1.00 96.19 91 GLU A N 1
ATOM 704 C CA . GLU A 1 91 ? 3.403 2.564 9.297 1.00 96.19 91 GLU A CA 1
ATOM 705 C C . GLU A 1 91 ? 3.903 3.090 10.656 1.00 96.19 91 GLU A C 1
ATOM 707 O O . GLU A 1 91 ? 3.556 4.193 11.089 1.00 96.19 91 GLU A O 1
ATOM 712 N N . MET A 1 92 ? 4.697 2.299 11.376 1.00 95.69 92 MET A N 1
ATOM 713 C CA . MET A 1 92 ? 5.505 2.793 12.497 1.00 95.69 92 MET A CA 1
ATOM 714 C C . MET A 1 92 ? 6.894 3.193 11.994 1.00 95.69 92 MET A C 1
ATOM 716 O O . MET A 1 92 ? 7.674 2.342 11.565 1.00 95.69 92 MET A O 1
ATOM 720 N N . VAL A 1 93 ? 7.219 4.481 12.092 1.00 95.00 93 VAL A N 1
ATOM 721 C CA . VAL A 1 93 ? 8.506 5.044 11.668 1.00 95.00 93 VAL A CA 1
ATOM 722 C C . VAL A 1 93 ? 9.130 5.789 12.839 1.00 95.00 93 VAL A C 1
ATOM 724 O O . VAL A 1 93 ? 8.549 6.739 13.357 1.00 95.00 93 VAL A O 1
ATOM 727 N N . ASN A 1 94 ? 10.327 5.374 13.257 1.00 93.31 94 ASN A N 1
ATOM 728 C CA . ASN A 1 94 ? 11.085 6.001 14.346 1.00 93.31 94 ASN A CA 1
ATOM 729 C C . ASN A 1 94 ? 10.259 6.191 15.635 1.00 93.31 94 ASN A C 1
ATOM 731 O O . ASN A 1 94 ? 10.297 7.249 16.261 1.00 93.31 94 ASN A O 1
ATOM 735 N N . GLY A 1 95 ? 9.482 5.169 16.014 1.00 93.50 95 GLY A N 1
ATOM 736 C CA . GLY A 1 95 ? 8.623 5.204 17.204 1.00 93.50 95 GLY A CA 1
ATOM 737 C C . GLY A 1 95 ? 7.357 6.057 17.061 1.00 93.50 95 GLY A C 1
ATOM 738 O O . GLY A 1 95 ? 6.626 6.225 18.038 1.00 93.50 95 GLY A O 1
ATOM 739 N N . LYS A 1 96 ? 7.078 6.583 15.862 1.00 95.81 96 LYS A N 1
ATOM 740 C CA . LYS A 1 96 ? 5.875 7.355 15.561 1.00 95.81 96 LYS A CA 1
ATOM 741 C C . LYS A 1 96 ? 4.934 6.608 14.636 1.00 95.81 96 LYS A C 1
ATOM 743 O O . LYS A 1 96 ? 5.317 5.967 13.662 1.00 95.81 96 LYS A O 1
ATOM 748 N N . GLN A 1 97 ? 3.663 6.765 14.950 1.00 96.50 97 GLN A N 1
ATOM 749 C CA . GLN A 1 97 ? 2.545 6.291 14.169 1.00 96.50 97 GLN A CA 1
ATOM 750 C C . GLN A 1 97 ? 2.250 7.292 13.050 1.00 96.50 97 GLN A C 1
ATOM 752 O O . GLN A 1 97 ? 1.850 8.416 13.337 1.00 96.50 97 GLN A O 1
ATOM 757 N N . VAL A 1 98 ? 2.493 6.898 11.799 1.00 97.62 98 VAL A N 1
ATOM 758 C CA . VAL A 1 98 ? 2.408 7.780 10.631 1.00 97.62 98 VAL A CA 1
ATOM 759 C C . VAL A 1 98 ? 1.611 7.174 9.470 1.00 97.62 98 VAL A C 1
ATOM 761 O O . VAL A 1 98 ? 1.455 5.949 9.385 1.00 97.62 98 VAL A O 1
ATOM 764 N N . ILE A 1 99 ? 1.142 8.031 8.563 1.00 98.12 99 ILE A N 1
ATOM 765 C CA . ILE A 1 99 ? 0.893 7.688 7.160 1.00 98.12 99 ILE A CA 1
ATOM 766 C C . ILE A 1 99 ? 2.185 7.903 6.375 1.00 98.12 99 ILE A C 1
ATOM 768 O O . ILE A 1 99 ? 2.860 8.921 6.538 1.00 98.12 99 ILE A O 1
ATOM 772 N N . VAL A 1 100 ? 2.514 6.948 5.508 1.00 98.06 100 VAL A N 1
ATOM 773 C CA . VAL A 1 100 ? 3.631 7.029 4.569 1.00 98.06 100 VAL A CA 1
ATOM 774 C C . VAL A 1 100 ? 3.099 6.875 3.152 1.00 98.06 100 VAL A C 1
ATOM 776 O O . VAL A 1 100 ? 2.450 5.880 2.826 1.00 98.06 100 VAL A O 1
ATOM 779 N N . LEU A 1 101 ? 3.426 7.846 2.302 1.00 98.44 101 LEU A N 1
ATOM 780 C CA . LEU A 1 101 ? 3.384 7.694 0.851 1.00 98.44 101 LEU A CA 1
ATOM 781 C C . LEU A 1 101 ? 4.827 7.621 0.373 1.00 98.44 101 LEU A C 1
ATOM 783 O O . LEU A 1 101 ? 5.599 8.555 0.591 1.00 98.44 101 LEU A O 1
ATOM 787 N N . ALA A 1 102 ? 5.200 6.524 -0.266 1.00 97.31 102 ALA A N 1
ATOM 788 C CA . ALA A 1 102 ? 6.544 6.341 -0.790 1.00 97.31 102 ALA A CA 1
ATOM 789 C C . ALA A 1 102 ? 6.495 5.632 -2.135 1.00 97.31 102 ALA A C 1
ATOM 791 O O . ALA A 1 102 ? 5.546 4.901 -2.428 1.00 97.31 102 ALA A O 1
ATOM 792 N N . LYS A 1 103 ? 7.536 5.839 -2.931 1.00 96.06 103 LYS A N 1
ATOM 793 C CA . LYS A 1 103 ? 7.745 5.111 -4.176 1.00 96.06 103 LYS A CA 1
ATOM 794 C C . LYS A 1 103 ? 9.126 4.488 -4.193 1.00 96.06 103 LYS A C 1
ATOM 796 O O . LYS A 1 103 ? 10.034 4.977 -3.531 1.00 96.06 103 LYS A O 1
ATOM 801 N N . GLU A 1 104 ? 9.277 3.456 -4.995 1.00 95.50 104 GLU A N 1
ATOM 802 C CA . GLU A 1 104 ? 10.563 2.902 -5.374 1.00 95.50 104 GLU A CA 1
ATOM 803 C C . GLU A 1 104 ? 10.597 2.803 -6.894 1.00 95.50 104 GLU A C 1
ATOM 805 O O . GLU A 1 104 ? 9.621 2.366 -7.509 1.00 95.50 104 GLU A O 1
ATOM 810 N N . ILE A 1 105 ? 11.676 3.301 -7.494 1.00 93.94 105 ILE A N 1
ATOM 811 C CA . ILE A 1 105 ? 11.916 3.252 -8.938 1.00 93.94 105 ILE A CA 1
ATOM 812 C C . ILE A 1 105 ? 13.329 2.724 -9.135 1.00 93.94 105 ILE A C 1
ATOM 814 O O . ILE A 1 105 ? 14.272 3.277 -8.569 1.00 93.94 105 ILE A O 1
ATOM 818 N N . GLU A 1 106 ? 13.466 1.660 -9.924 1.00 92.94 106 GLU A N 1
ATOM 819 C CA . GLU A 1 106 ? 14.753 1.004 -10.195 1.00 92.94 106 GLU A CA 1
ATOM 820 C C . GLU A 1 106 ? 15.542 0.661 -8.912 1.00 92.94 106 GLU A C 1
ATOM 822 O O . GLU A 1 106 ? 16.769 0.750 -8.866 1.00 92.94 106 GLU A O 1
ATOM 827 N N . GLY A 1 107 ? 14.832 0.281 -7.844 1.00 92.38 107 GLY A N 1
ATOM 828 C CA . GLY A 1 107 ? 15.438 -0.100 -6.564 1.00 92.38 107 GLY A CA 1
ATOM 829 C C . GLY A 1 107 ? 15.882 1.090 -5.700 1.00 92.38 107 GLY A C 1
ATOM 830 O O . GLY A 1 107 ? 16.647 0.929 -4.742 1.00 92.38 107 GLY A O 1
ATOM 831 N N . SER A 1 108 ? 15.479 2.311 -6.072 1.00 93.31 108 SER A N 1
ATOM 832 C CA . SER A 1 108 ? 15.773 3.547 -5.348 1.00 93.31 108 SER A CA 1
ATOM 833 C C . SER A 1 108 ? 14.519 4.053 -4.632 1.00 93.31 108 SER A C 1
ATOM 835 O O . SER A 1 108 ? 13.609 4.580 -5.284 1.00 93.31 108 SER A O 1
ATOM 837 N N . PRO A 1 109 ? 14.422 3.867 -3.305 1.00 94.25 109 PRO A N 1
ATOM 838 C CA . PRO A 1 109 ? 13.233 4.252 -2.570 1.00 94.25 109 PRO A CA 1
ATOM 839 C C . PRO A 1 109 ? 13.253 5.738 -2.185 1.00 94.25 109 PRO A C 1
ATOM 841 O O . PRO A 1 109 ? 14.269 6.285 -1.754 1.00 94.25 109 PRO A O 1
ATOM 844 N N . GLU A 1 110 ? 12.094 6.383 -2.288 1.00 95.44 110 GLU A N 1
ATOM 845 C CA . GLU A 1 110 ? 11.881 7.803 -2.021 1.00 95.44 110 GLU A CA 1
ATOM 846 C C . GLU A 1 110 ? 10.601 7.995 -1.181 1.00 95.44 110 GLU A C 1
ATOM 848 O O . GLU A 1 110 ? 9.495 7.703 -1.656 1.00 95.44 110 GLU A O 1
ATOM 853 N N . PRO A 1 111 ? 10.702 8.494 0.067 1.00 96.12 111 PRO A N 1
ATOM 854 C CA . PRO A 1 111 ? 9.533 8.917 0.827 1.00 96.12 111 PRO A CA 1
ATOM 855 C C . PRO A 1 111 ? 8.998 10.245 0.273 1.00 96.12 111 PRO A C 1
ATOM 857 O O . PRO A 1 111 ? 9.726 11.227 0.162 1.00 96.12 111 PRO A O 1
ATOM 860 N N . LEU A 1 112 ? 7.704 10.285 -0.039 1.00 97.19 112 LEU A N 1
ATOM 861 C CA . LEU A 1 112 ? 7.013 11.451 -0.605 1.00 97.19 112 LEU A CA 1
ATOM 862 C C . LEU A 1 112 ? 6.152 12.183 0.433 1.00 97.19 112 LEU A C 1
ATOM 864 O O . LEU A 1 112 ? 5.873 13.374 0.281 1.00 97.19 112 LEU A O 1
ATOM 868 N N . LEU A 1 113 ? 5.710 11.461 1.464 1.00 97.94 113 LEU A N 1
ATOM 869 C CA . LEU A 1 113 ? 4.974 11.968 2.618 1.00 97.94 113 LEU A CA 1
ATOM 870 C C . LEU A 1 113 ? 5.273 11.086 3.830 1.00 97.94 113 LEU A C 1
ATOM 872 O O . LEU A 1 113 ? 5.242 9.860 3.716 1.00 97.94 113 LEU A O 1
ATOM 876 N N . ILE A 1 114 ? 5.500 11.719 4.979 1.00 97.94 114 ILE A N 1
ATOM 877 C CA . ILE A 1 114 ? 5.484 11.084 6.298 1.00 97.94 114 ILE A CA 1
ATOM 878 C C . ILE A 1 114 ? 4.759 12.047 7.233 1.00 97.94 114 ILE A C 1
ATOM 880 O O . ILE A 1 114 ? 5.275 13.125 7.524 1.00 97.94 114 ILE A O 1
ATOM 884 N N . GLU A 1 115 ? 3.570 11.670 7.685 1.00 97.38 115 GLU A N 1
ATOM 885 C CA . GLU A 1 115 ? 2.717 12.520 8.517 1.00 97.38 115 GLU A CA 1
ATOM 886 C C . GLU A 1 115 ? 2.191 11.737 9.715 1.00 97.38 115 GLU A C 1
ATOM 888 O O . GLU A 1 115 ? 1.824 10.572 9.578 1.00 97.38 115 GLU A O 1
ATOM 893 N N . GLU A 1 116 ? 2.191 12.349 10.901 1.00 97.38 116 GLU A N 1
ATOM 894 C CA . GLU A 1 116 ? 1.682 11.697 12.108 1.00 97.38 116 GLU A CA 1
ATOM 895 C C . GLU A 1 116 ? 0.192 11.383 11.976 1.00 97.38 116 GLU A C 1
ATOM 897 O O . GLU A 1 116 ? -0.624 12.240 11.663 1.00 97.38 116 GLU A O 1
ATOM 902 N N . PHE A 1 117 ? -0.159 10.131 12.252 1.00 96.31 117 PHE A N 1
ATOM 903 C CA . PHE A 1 117 ? -1.517 9.628 12.158 1.00 96.31 117 PHE A CA 1
ATOM 904 C C . PHE A 1 117 ? -1.655 8.435 13.105 1.00 96.31 117 PHE A C 1
ATOM 906 O O . PHE A 1 117 ? -1.125 7.350 12.863 1.00 96.31 117 PHE A O 1
ATOM 913 N N . SER A 1 118 ? -2.333 8.638 14.229 1.00 93.62 118 SER A N 1
ATOM 914 C CA . SER A 1 118 ? -2.483 7.656 15.310 1.00 93.62 118 SER A CA 1
ATOM 915 C C . SER A 1 118 ? -3.802 6.854 15.379 1.00 93.62 118 SER A C 1
ATOM 917 O O . SER A 1 118 ? -3.840 5.897 16.157 1.00 93.62 118 SER A O 1
ATOM 919 N N . PRO A 1 119 ? -4.873 7.140 14.604 1.00 94.44 119 PRO A N 1
ATOM 920 C CA . PRO A 1 119 ? -6.060 6.284 14.577 1.00 94.44 119 PRO A CA 1
ATOM 921 C C . PRO A 1 119 ? -5.740 4.813 14.258 1.00 94.44 119 PRO A C 1
ATOM 923 O O . PRO A 1 119 ? -4.960 4.513 13.351 1.00 94.44 119 PRO A O 1
ATOM 926 N N . SER A 1 120 ? -6.361 3.889 15.004 1.00 90.12 120 SER A N 1
ATOM 927 C CA . SER A 1 120 ? -6.194 2.434 14.832 1.00 90.12 120 SER A CA 1
ATOM 928 C C . SER A 1 120 ? -6.976 1.860 13.660 1.00 90.12 120 SER A C 1
ATOM 930 O O . SER A 1 120 ? -6.612 0.815 13.123 1.00 90.12 120 SER A O 1
ATOM 932 N N . GLU A 1 121 ? -8.085 2.508 13.320 1.00 96.69 121 GLU A N 1
ATOM 933 C CA . GLU A 1 121 ? -8.962 2.163 12.212 1.00 96.69 121 GLU A CA 1
ATOM 934 C C . GLU A 1 121 ? -8.945 3.316 11.218 1.00 96.69 121 GLU A C 1
ATOM 936 O O . GLU A 1 121 ? -9.138 4.479 11.589 1.00 96.69 121 GLU A O 1
ATOM 941 N N . LEU A 1 122 ? -8.690 2.990 9.958 1.00 97.44 122 LEU A N 1
ATOM 942 C CA . LEU A 1 122 ? -8.522 3.973 8.901 1.00 97.44 122 LEU A CA 1
ATOM 943 C C . LEU A 1 122 ? -9.098 3.476 7.585 1.00 97.44 122 LEU A C 1
ATOM 945 O O . LEU A 1 122 ? -9.260 2.272 7.366 1.00 97.44 122 LEU A O 1
ATOM 949 N N . VAL A 1 123 ? -9.345 4.429 6.697 1.00 98.50 123 VAL A N 1
ATOM 950 C CA . VAL A 1 123 ? -9.647 4.167 5.296 1.00 98.50 123 VAL A CA 1
ATOM 951 C C . VAL A 1 123 ? -8.572 4.830 4.450 1.00 98.50 123 VAL A C 1
ATOM 953 O O . VAL A 1 123 ? -8.261 6.005 4.640 1.00 98.50 123 VAL A O 1
ATOM 956 N N . LEU A 1 124 ? -8.003 4.063 3.528 1.00 98.69 124 LEU A N 1
ATOM 957 C CA . LEU A 1 124 ? -7.052 4.519 2.524 1.00 98.69 124 LEU A CA 1
ATOM 958 C C . LEU A 1 124 ? -7.703 4.427 1.151 1.00 98.69 124 LEU A C 1
ATOM 960 O O . LEU A 1 124 ? -8.448 3.484 0.888 1.00 98.69 124 LEU A O 1
ATOM 964 N N . ALA A 1 125 ? -7.378 5.352 0.257 1.00 98.56 125 ALA A N 1
ATOM 965 C CA . ALA A 1 125 ? -7.741 5.241 -1.142 1.00 98.56 125 ALA A CA 1
ATOM 966 C C . ALA A 1 125 ? -6.596 5.666 -2.062 1.00 98.56 125 ALA A C 1
ATOM 968 O O . ALA A 1 125 ? -5.833 6.585 -1.770 1.00 98.56 125 ALA A O 1
ATOM 969 N N . ALA A 1 126 ? -6.499 4.986 -3.198 1.00 97.88 126 ALA A N 1
ATOM 970 C CA . ALA A 1 126 ? -5.600 5.324 -4.288 1.00 97.88 126 ALA A CA 1
ATOM 971 C C . ALA A 1 126 ? -6.427 5.410 -5.570 1.00 97.88 126 ALA A C 1
ATOM 973 O O . ALA A 1 126 ? -7.013 4.418 -6.005 1.00 97.88 126 ALA A O 1
ATOM 974 N N . THR A 1 127 ? -6.496 6.601 -6.157 1.00 97.25 127 THR A N 1
ATOM 975 C CA . THR A 1 127 ? -7.178 6.833 -7.434 1.00 97.25 127 THR A CA 1
ATOM 976 C C . THR A 1 127 ? -6.142 7.175 -8.487 1.00 97.25 127 THR A C 1
ATOM 978 O O . THR A 1 127 ? -5.480 8.204 -8.365 1.00 97.25 127 THR A O 1
ATOM 981 N N . VAL A 1 128 ? -6.017 6.348 -9.522 1.00 94.00 128 VAL A N 1
ATOM 982 C CA . VAL A 1 128 ? -5.237 6.682 -10.716 1.00 94.00 128 VAL A CA 1
ATOM 983 C C . VAL A 1 128 ? -6.203 7.068 -11.821 1.00 94.00 128 VAL A C 1
ATOM 985 O O . VAL A 1 128 ? -7.136 6.326 -12.128 1.00 94.00 128 VAL A O 1
ATOM 988 N N . LYS A 1 129 ? -6.002 8.256 -12.387 1.00 92.75 129 LYS A N 1
ATOM 989 C CA . LYS A 1 129 ? -6.785 8.744 -13.518 1.00 92.75 129 LYS A CA 1
ATOM 990 C C . LYS A 1 129 ? -5.928 9.642 -14.389 1.00 92.75 129 LYS A C 1
ATOM 992 O O . LYS A 1 129 ? -5.336 10.590 -13.875 1.00 92.75 129 LYS A O 1
ATOM 997 N N . ASN A 1 130 ? -5.889 9.380 -15.694 1.00 88.94 130 ASN A N 1
ATOM 998 C CA . ASN A 1 130 ? -5.139 10.192 -16.661 1.00 88.94 130 ASN A CA 1
ATOM 999 C C . ASN A 1 130 ? -3.654 10.382 -16.268 1.00 88.94 130 ASN A C 1
ATOM 1001 O O . ASN A 1 130 ? -3.096 11.464 -16.429 1.00 88.94 130 ASN A O 1
ATOM 1005 N N . GLY A 1 131 ? -3.020 9.347 -15.703 1.00 87.19 131 GLY A N 1
ATOM 1006 C CA . GLY A 1 131 ? -1.611 9.393 -15.279 1.00 87.19 131 GLY A CA 1
ATOM 1007 C C . GLY A 1 131 ? -1.339 10.114 -13.950 1.00 87.19 131 GLY A C 1
ATOM 1008 O O . GLY A 1 131 ? -0.190 10.158 -13.505 1.00 87.19 131 GLY A O 1
ATOM 1009 N N . THR A 1 132 ? -2.370 10.626 -13.279 1.00 92.81 132 THR A N 1
ATOM 1010 C CA . THR A 1 132 ? -2.269 11.232 -11.948 1.00 92.81 132 THR A CA 1
ATOM 1011 C C . THR A 1 132 ? -2.711 10.239 -10.879 1.00 92.81 132 THR A C 1
ATOM 1013 O O . THR A 1 132 ? -3.791 9.661 -10.985 1.00 92.81 132 THR A O 1
ATOM 1016 N N . LEU A 1 133 ? -1.910 10.082 -9.824 1.00 96.06 133 LEU A N 1
ATOM 1017 C CA . LEU A 1 133 ? -2.277 9.350 -8.614 1.00 96.06 133 LEU A CA 1
ATOM 1018 C C . LEU A 1 133 ? -2.753 10.335 -7.544 1.00 96.06 133 LEU A C 1
ATOM 1020 O O . LEU A 1 133 ? -2.019 11.234 -7.143 1.00 96.06 133 LEU A O 1
ATOM 1024 N N . THR A 1 134 ? -3.966 10.136 -7.041 1.00 98.06 134 THR A N 1
ATOM 1025 C CA . THR A 1 134 ? -4.462 10.770 -5.815 1.00 98.06 134 THR A CA 1
ATOM 1026 C C . THR A 1 134 ? -4.459 9.731 -4.700 1.00 98.06 134 THR A C 1
ATOM 1028 O O . THR A 1 134 ? -5.209 8.757 -4.760 1.00 98.06 134 THR A O 1
ATOM 1031 N N . ALA A 1 135 ? -3.594 9.933 -3.710 1.00 98.50 135 ALA A N 1
ATOM 1032 C CA . ALA A 1 135 ? -3.521 9.156 -2.480 1.00 98.50 135 ALA A CA 1
ATOM 1033 C C . ALA A 1 135 ? -4.325 9.873 -1.394 1.00 98.50 135 ALA A C 1
ATOM 1035 O O . ALA A 1 135 ? -4.098 11.058 -1.157 1.00 98.50 135 ALA A O 1
ATOM 1036 N N . GLU A 1 136 ? -5.253 9.174 -0.752 1.00 98.75 136 GLU A N 1
ATOM 1037 C CA . GLU A 1 136 ? -6.183 9.749 0.220 1.00 98.75 136 GLU A CA 1
ATOM 1038 C C . GLU A 1 136 ? -6.250 8.874 1.470 1.00 98.75 136 GLU A C 1
ATOM 1040 O O . GLU A 1 136 ? -6.196 7.645 1.384 1.00 98.75 136 GLU A O 1
ATOM 1045 N N . TRP A 1 137 ? -6.389 9.496 2.636 1.00 98.62 137 TRP A N 1
ATOM 1046 C CA . TRP A 1 137 ? -6.538 8.785 3.901 1.00 98.62 137 TRP A CA 1
ATOM 1047 C C . TRP A 1 137 ? -7.458 9.537 4.855 1.00 98.62 137 TRP A C 1
ATOM 1049 O O . TRP A 1 137 ? -7.655 10.748 4.744 1.00 98.62 137 TRP A O 1
ATOM 1059 N N . LYS A 1 138 ? -8.050 8.788 5.785 1.00 98.38 138 LYS A N 1
ATOM 1060 C CA . LYS A 1 138 ? -8.845 9.325 6.890 1.00 98.38 138 LYS A CA 1
ATOM 1061 C C . LYS A 1 138 ? -9.027 8.297 7.998 1.00 98.38 138 LYS A C 1
ATOM 1063 O O . LYS A 1 138 ? -8.928 7.089 7.768 1.00 98.38 138 LYS A O 1
ATOM 1068 N N . SER A 1 139 ? -9.372 8.766 9.192 1.00 97.88 139 SER A N 1
ATOM 1069 C CA . SER A 1 139 ? -9.838 7.904 10.283 1.00 97.88 139 SER A CA 1
ATOM 1070 C C . SER A 1 139 ? -11.145 7.209 9.903 1.00 97.88 139 SER A C 1
ATOM 1072 O O . SER A 1 139 ? -11.981 7.782 9.196 1.00 97.88 139 SER A O 1
ATOM 1074 N N . ALA A 1 140 ? -11.374 5.999 10.412 1.00 96.12 140 ALA A N 1
ATOM 1075 C CA . ALA A 1 140 ? -12.681 5.363 10.286 1.00 96.12 140 ALA A CA 1
ATOM 1076 C C . ALA A 1 140 ? -13.780 6.261 10.893 1.00 96.12 140 ALA A C 1
ATOM 1078 O O . ALA A 1 140 ? -13.616 6.827 11.972 1.00 96.12 140 ALA A O 1
ATOM 1079 N N . GLY A 1 141 ? -14.889 6.431 10.168 1.00 95.38 141 GLY A N 1
ATOM 1080 C CA . GLY A 1 141 ? -16.002 7.305 10.564 1.00 95.38 141 GLY A CA 1
ATOM 1081 C C . GLY A 1 141 ? -15.835 8.791 10.221 1.00 95.38 141 GLY A C 1
ATOM 1082 O O . GLY A 1 141 ? -16.817 9.527 10.280 1.00 95.38 141 GLY A O 1
ATOM 1083 N N . ALA A 1 142 ? -14.646 9.241 9.805 1.00 97.38 142 ALA A N 1
ATOM 1084 C CA . ALA A 1 142 ? -14.465 10.606 9.321 1.00 97.38 142 ALA A CA 1
ATOM 1085 C C . ALA A 1 142 ? -15.105 10.805 7.933 1.00 97.38 142 ALA A C 1
ATOM 1087 O O . ALA A 1 142 ? -15.155 9.898 7.090 1.00 97.38 142 ALA A O 1
ATOM 1088 N N . THR A 1 143 ? -15.588 12.020 7.680 1.00 95.88 143 THR A N 1
ATOM 1089 C CA . THR A 1 143 ? -16.159 12.423 6.386 1.00 95.88 143 THR A CA 1
ATOM 1090 C C . THR A 1 143 ? -15.134 13.098 5.485 1.00 95.88 143 THR A C 1
ATOM 1092 O O . THR A 1 143 ? -15.201 12.939 4.268 1.00 95.88 143 THR A O 1
ATOM 1095 N N . GLU A 1 144 ? -14.186 13.821 6.076 1.00 97.25 144 GLU A N 1
ATOM 1096 C CA . GLU A 1 144 ? -13.136 14.538 5.357 1.00 97.25 144 GLU A CA 1
ATOM 1097 C C . GLU A 1 144 ? -11.948 13.622 5.065 1.00 97.25 144 GLU A C 1
ATOM 1099 O O . GLU A 1 144 ? -11.599 12.756 5.870 1.00 97.25 144 GLU A O 1
ATOM 1104 N N . TRP A 1 145 ? -11.363 13.809 3.884 1.00 98.31 145 TRP A N 1
ATOM 1105 C CA . TRP A 1 145 ? -10.179 13.094 3.430 1.00 98.31 145 TRP A CA 1
ATOM 1106 C C . TRP A 1 145 ? -8.991 14.044 3.421 1.00 98.31 145 TRP A C 1
ATOM 1108 O O . TRP A 1 145 ? -9.059 15.130 2.837 1.00 98.31 145 TRP A O 1
ATOM 1118 N N . GLU A 1 146 ? -7.887 13.596 3.996 1.00 98.44 146 G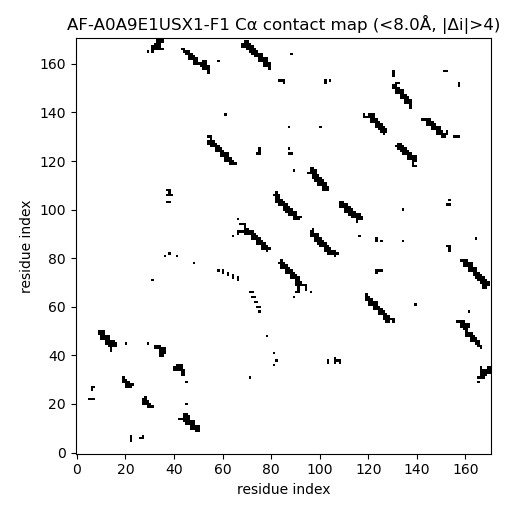LU A N 1
ATOM 1119 C CA . GLU A 1 146 ? -6.575 14.143 3.689 1.00 98.44 146 GLU A CA 1
ATOM 1120 C C . GLU A 1 146 ? -6.088 13.530 2.374 1.00 98.44 146 GLU A C 1
ATOM 1122 O O . GLU A 1 146 ? -6.477 12.411 2.017 1.00 98.44 146 GLU A O 1
ATOM 1127 N N . LYS A 1 147 ? -5.280 14.270 1.606 1.00 98.25 147 LYS A N 1
ATOM 1128 C CA . LYS A 1 147 ? -4.834 13.794 0.294 1.00 98.25 147 LYS A CA 1
ATOM 1129 C C . LYS A 1 147 ? -3.498 14.350 -0.163 1.00 98.25 147 LYS A C 1
ATOM 1131 O O . LYS A 1 147 ? -3.131 15.489 0.123 1.00 98.25 147 LYS A O 1
ATOM 1136 N N . ARG A 1 148 ? -2.836 13.573 -1.017 1.00 98.25 148 ARG A N 1
ATOM 1137 C CA . ARG A 1 148 ? -1.652 13.955 -1.785 1.00 98.25 148 ARG A CA 1
ATOM 1138 C C . ARG A 1 148 ? -1.845 13.557 -3.244 1.00 98.25 148 ARG A C 1
ATOM 1140 O O . ARG A 1 148 ? -2.268 12.445 -3.542 1.00 98.25 148 ARG A O 1
ATOM 1147 N N . VAL A 1 149 ? -1.519 14.471 -4.152 1.00 97.25 149 VAL A N 1
ATOM 1148 C CA . VAL A 1 149 ? -1.576 14.234 -5.598 1.00 97.25 149 VAL A CA 1
ATOM 1149 C C . VAL A 1 149 ? -0.155 14.103 -6.130 1.00 97.25 149 VAL A C 1
ATOM 1151 O O . VAL A 1 149 ? 0.707 14.910 -5.784 1.00 97.25 149 VAL A O 1
ATOM 1154 N N . LEU A 1 150 ? 0.079 13.083 -6.950 1.00 93.56 150 LEU A N 1
ATOM 1155 C CA . LEU A 1 150 ? 1.348 12.798 -7.600 1.00 93.56 150 LEU A CA 1
ATOM 1156 C C . LEU A 1 150 ? 1.135 12.654 -9.106 1.00 93.56 150 LEU A C 1
ATOM 1158 O O . LEU A 1 150 ? 0.316 11.856 -9.564 1.00 93.56 150 LEU A O 1
ATOM 1162 N N . GLU A 1 151 ? 1.921 13.388 -9.879 1.00 90.25 151 GLU A N 1
ATOM 1163 C CA . GLU A 1 151 ? 2.082 13.145 -11.311 1.00 90.25 151 GLU A CA 1
ATOM 1164 C C . GLU A 1 151 ? 3.280 12.221 -11.538 1.00 90.25 151 GLU A C 1
ATOM 1166 O O . GLU A 1 151 ? 4.211 12.202 -10.731 1.00 90.25 151 GLU A O 1
ATOM 1171 N N . TYR A 1 152 ? 3.257 11.446 -12.626 1.00 81.19 152 TYR A N 1
ATOM 1172 C CA . TYR A 1 152 ? 4.367 10.562 -13.017 1.00 81.19 152 TYR A CA 1
ATOM 1173 C C . TYR A 1 152 ? 4.854 9.645 -11.880 1.00 81.19 152 TYR A C 1
ATOM 1175 O O . TYR A 1 152 ? 6.044 9.369 -11.743 1.00 81.19 152 TYR A O 1
ATOM 1183 N N . TRP A 1 153 ? 3.920 9.163 -11.061 1.00 83.69 153 TRP A N 1
ATOM 1184 C CA . TRP A 1 153 ? 4.172 8.452 -9.804 1.00 83.69 153 TRP A CA 1
ATOM 1185 C C . TRP A 1 153 ? 5.014 7.168 -9.959 1.00 83.69 153 TRP A C 1
ATOM 1187 O O . TRP A 1 153 ? 5.715 6.804 -9.019 1.00 83.69 153 TRP A O 1
ATOM 1197 N N . LEU A 1 154 ? 5.026 6.550 -11.149 1.00 88.00 154 LEU A N 1
ATOM 1198 C CA . LEU A 1 154 ? 5.974 5.501 -11.579 1.00 88.00 154 LEU A CA 1
ATOM 1199 C C . LEU A 1 154 ? 6.514 5.724 -13.007 1.00 88.00 154 LEU A C 1
ATOM 1201 O O . LEU A 1 154 ? 6.952 4.784 -13.676 1.00 88.00 154 LEU A O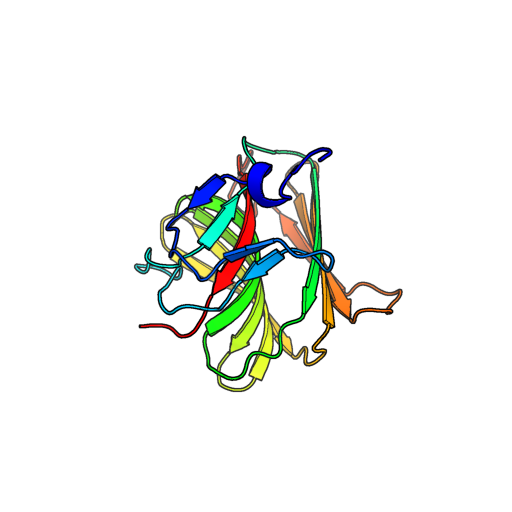 1
ATOM 1205 N N . GLY A 1 155 ? 6.468 6.974 -13.472 1.00 83.69 155 GLY A N 1
ATOM 1206 C CA . GLY A 1 155 ? 6.721 7.363 -14.859 1.00 83.69 155 GLY A CA 1
ATOM 1207 C C . GLY A 1 155 ? 5.459 7.382 -15.743 1.00 83.69 155 GLY A C 1
ATOM 1208 O O . GLY A 1 155 ? 4.368 7.024 -15.289 1.00 83.69 155 GLY A O 1
ATOM 1209 N N . PRO A 1 156 ? 5.574 7.854 -16.999 1.00 74.81 156 PRO A N 1
ATOM 1210 C CA . PRO A 1 156 ? 4.462 7.902 -17.949 1.00 74.81 156 PRO A CA 1
ATOM 1211 C C . PRO A 1 156 ? 3.922 6.506 -18.288 1.00 74.81 156 PRO A C 1
ATOM 1213 O O . PRO A 1 156 ? 4.701 5.591 -18.539 1.00 74.81 156 PRO A O 1
ATOM 1216 N N . GLY A 1 157 ? 2.593 6.356 -18.339 1.00 73.19 157 GLY A N 1
ATOM 1217 C CA . GLY A 1 157 ? 1.950 5.100 -18.750 1.00 73.19 157 GLY A CA 1
ATOM 1218 C C . GLY A 1 157 ? 2.176 3.931 -17.788 1.00 73.19 157 GLY A C 1
ATOM 1219 O O . GLY A 1 157 ? 2.197 2.788 -18.229 1.00 73.19 157 GLY A O 1
ATOM 1220 N N . ALA A 1 158 ? 2.395 4.209 -16.498 1.00 82.88 158 ALA A N 1
ATOM 1221 C CA . ALA A 1 158 ? 2.650 3.179 -15.501 1.00 82.88 158 ALA A CA 1
ATOM 1222 C C . ALA A 1 158 ? 1.548 2.107 -15.480 1.00 82.88 158 ALA A C 1
ATOM 1224 O O . ALA A 1 158 ? 0.379 2.387 -15.220 1.00 82.88 158 ALA A O 1
ATOM 1225 N N . GLU A 1 159 ? 1.973 0.872 -15.718 1.00 87.94 159 GLU A N 1
ATOM 1226 C CA . GLU A 1 159 ? 1.175 -0.343 -15.665 1.00 87.94 159 GLU A CA 1
ATOM 1227 C C . GLU A 1 159 ? 1.498 -1.086 -14.364 1.00 87.94 159 GLU A C 1
ATOM 1229 O O . GLU A 1 159 ? 2.644 -1.477 -14.128 1.00 87.94 159 GLU A O 1
ATOM 1234 N N . VAL A 1 160 ? 0.501 -1.250 -13.492 1.00 93.06 160 VAL A N 1
ATOM 1235 C CA . VAL A 1 160 ? 0.674 -1.857 -12.164 1.00 93.06 160 VAL A CA 1
ATOM 1236 C C . VAL A 1 160 ? -0.444 -2.829 -11.834 1.00 93.06 160 VAL A C 1
ATOM 1238 O O . VAL A 1 160 ? -1.553 -2.705 -12.341 1.00 93.06 160 VAL A O 1
ATOM 1241 N N . ARG A 1 161 ? -0.187 -3.744 -10.903 1.00 95.38 161 ARG A N 1
ATOM 1242 C CA . ARG A 1 161 ? -1.235 -4.432 -10.144 1.00 95.38 161 ARG A CA 1
ATOM 1243 C C . ARG A 1 161 ? -1.580 -3.600 -8.911 1.00 95.38 161 ARG A C 1
ATOM 1245 O O . ARG A 1 161 ? -0.681 -3.086 -8.245 1.00 95.38 161 ARG A O 1
ATOM 1252 N N . GLY A 1 162 ? -2.864 -3.472 -8.591 1.00 95.44 162 GLY A N 1
ATOM 1253 C CA . GLY A 1 162 ? -3.281 -2.963 -7.285 1.00 95.44 162 GLY A CA 1
ATOM 1254 C C . GLY A 1 162 ? -3.131 -4.053 -6.227 1.00 95.44 162 GLY A C 1
ATOM 1255 O O . GLY A 1 162 ? -3.192 -5.238 -6.545 1.00 95.44 162 GLY A O 1
ATOM 1256 N N . GLY A 1 163 ? -2.945 -3.688 -4.964 1.00 95.56 163 GLY A N 1
ATOM 1257 C CA . GLY A 1 163 ? -2.814 -4.696 -3.925 1.00 95.56 163 GLY A CA 1
ATOM 1258 C C . GLY A 1 163 ? -2.835 -4.174 -2.503 1.00 95.56 163 GLY A C 1
ATOM 1259 O O . GLY A 1 163 ? -2.889 -2.969 -2.251 1.00 95.56 163 GLY A O 1
ATOM 1260 N N . ILE A 1 164 ? -2.768 -5.124 -1.578 1.00 96.50 164 ILE A N 1
ATOM 1261 C CA . ILE A 1 164 ? -2.648 -4.903 -0.143 1.00 96.50 164 ILE A CA 1
ATOM 1262 C C . ILE A 1 164 ? -1.247 -5.332 0.276 1.00 96.50 164 ILE A C 1
ATOM 1264 O O . ILE A 1 164 ? -0.800 -6.438 -0.036 1.00 96.50 164 ILE A O 1
ATOM 1268 N N . VAL A 1 165 ? -0.574 -4.458 1.017 1.00 95.94 165 VAL A N 1
ATOM 1269 C CA . VAL A 1 165 ? 0.680 -4.771 1.697 1.00 95.94 165 VAL A CA 1
ATOM 1270 C C . VAL A 1 165 ? 0.442 -4.816 3.199 1.00 95.94 165 VAL A C 1
ATOM 1272 O O . VAL A 1 165 ? -0.174 -3.914 3.769 1.00 95.94 165 VAL A O 1
ATOM 1275 N N . VAL A 1 166 ? 0.954 -5.865 3.838 1.00 94.00 166 VAL A N 1
ATOM 1276 C CA . VAL A 1 166 ? 1.091 -5.977 5.291 1.00 94.00 166 VAL A CA 1
ATOM 1277 C C . VAL A 1 166 ? 2.514 -6.420 5.577 1.00 94.00 166 VAL A C 1
ATOM 1279 O O . VAL A 1 166 ? 3.012 -7.351 4.954 1.00 94.00 166 VAL A O 1
ATOM 1282 N N . HIS A 1 167 ? 3.181 -5.755 6.510 1.00 92.69 167 HIS A N 1
ATOM 1283 C CA . HIS A 1 167 ? 4.568 -6.066 6.833 1.00 92.69 167 HIS A CA 1
ATOM 1284 C C . HIS A 1 167 ? 4.841 -5.849 8.318 1.00 92.69 167 HIS A C 1
ATOM 1286 O O . HIS A 1 167 ? 4.182 -5.030 8.958 1.00 92.69 167 HIS A O 1
ATOM 1292 N N . GLY A 1 168 ? 5.757 -6.646 8.866 1.00 88.69 168 GLY A N 1
ATOM 1293 C CA . GLY A 1 168 ? 6.200 -6.604 10.254 1.00 88.69 168 GLY A CA 1
ATOM 1294 C C . GLY A 1 168 ? 7.461 -5.769 10.446 1.00 88.69 168 GLY A C 1
ATOM 1295 O O . GLY A 1 168 ? 7.619 -4.714 9.843 1.00 88.69 168 GLY A O 1
ATOM 1296 N N . SER A 1 169 ? 8.362 -6.236 11.306 1.00 82.12 169 SER A N 1
ATOM 1297 C CA . SER A 1 169 ? 9.676 -5.621 11.494 1.00 82.12 169 SER A CA 1
ATOM 1298 C C . SER A 1 169 ? 10.599 -5.876 10.303 1.00 82.12 169 SER A C 1
ATOM 1300 O O . SER A 1 169 ? 10.475 -6.894 9.627 1.00 82.12 169 SER A O 1
ATOM 1302 N N . ASN A 1 170 ? 11.570 -4.989 10.093 1.00 77.94 170 ASN A N 1
ATOM 1303 C CA . ASN A 1 170 ? 12.694 -5.315 9.218 1.00 77.94 170 ASN A CA 1
ATOM 1304 C C . ASN A 1 170 ? 13.544 -6.441 9.834 1.00 77.94 170 ASN A C 1
ATOM 1306 O O . ASN A 1 170 ? 13.610 -6.540 11.064 1.00 77.94 170 ASN A O 1
ATOM 1310 N N . ASP A 1 171 ? 14.158 -7.265 8.981 1.00 63.59 171 ASP A N 1
ATOM 1311 C CA . ASP A 1 171 ? 15.187 -8.241 9.383 1.00 63.59 171 ASP A CA 1
ATOM 1312 C C . ASP A 1 171 ? 16.465 -7.554 9.907 1.00 63.59 171 ASP A C 1
ATOM 1314 O O . ASP A 1 171 ? 16.807 -6.453 9.405 1.00 63.59 171 ASP A O 1
#

Mean predicted aligned error: 4.51 Å

Solvent-accessible surface area (backbone atoms only — not comparable to full-atom values): 9322 Å² total; per-residue (Å²): 141,82,78,90,75,53,75,64,78,61,38,48,66,42,58,69,56,90,88,36,67,43,83,48,98,94,42,78,47,71,61,66,46,58,28,30,63,66,38,92,28,76,51,47,34,47,33,34,25,39,79,62,74,51,63,69,51,74,49,75,46,81,50,74,58,78,61,85,48,50,54,14,32,41,36,44,29,41,37,63,50,74,34,33,32,36,38,45,28,44,32,16,54,92,90,36,48,19,39,36,34,34,32,28,53,89,39,48,63,46,81,78,42,80,44,86,46,76,68,44,39,31,36,39,35,44,34,32,48,95,63,30,38,40,41,34,39,35,49,62,91,57,87,67,71,49,76,50,78,36,70,50,69,78,43,86,84,51,64,22,20,49,32,42,40,45,33,20,38,65,116

Nearest PDB structures (foldseek):
  5joz-assembly2_B  TM=7.944E-01  e=7.547E-06  Bacteroides ovatus
  3mep-assembly1_A  TM=7.944E-01  e=1.630E-05  Pectobacterium atrosepticum SCRI1043
  5z5d-assembly1_A  TM=7.909E-01  e=5.309E-05  Geobacillus thermoleovorans
  7erl-assembly1_B  TM=8.251E-01  e=1.035E-04  Bacteroides intestinalis
  3o12-assembly1_A  TM=7.236E-01  e=8.363E-06  Saccharomyces cerevisiae

Sequence (171 aa):
MTSEYTRLAHFEILNESSGELRDTDAGIVIRTSGGSMWGKGKTCKNLLLTPGVVTDFRAELSARLLPRNNAEQVGIILYRDADNYVKLVREMVNGKQVIVLAKEIEGSPEPLLIEEFSPSELVLAATVKNGTLTAEWKSAGATEWEKRVLEYWLGPGAEVRGGIVVHGSND

Secondary structure (DSSP, 8-state):
------GGGG-EEES--TTSEEEETTEEEE----B--STT------EEE-SS-BSSEEEEEEEE----STT-EEEEEEEEETTEEEEEEEEEETTEEEEEEEEEETTEEEEEEEEE---SEEEEEEEEETTEEEEEEEETT-S--EEEEEESBTBTT--BEEEEEEE--B-

pLDDT: mean 90.89, std 9.69, range [39.12, 98.75]